Protein AF-A0A1K1QF30-F1 (afdb_monomer_lite)

pLDDT: mean 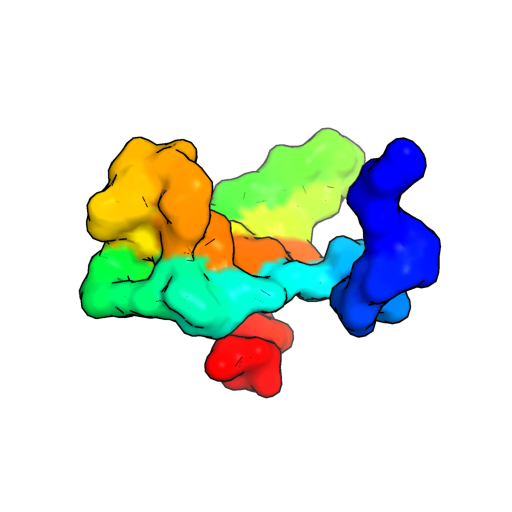85.31, std 8.86, range [58.62, 94.75]

Foldseek 3Di:
DPCQVVDPCNVPVVFKDFDQVLDDPAKDWDWDQDPPGWIKIWIFRCVCVPDPSGTGMIGTDDDCVVVVVPD

Radius of gyration: 12.58 Å; chains: 1; bounding box: 30×29×28 Å

Sequence (71 aa):
MSGFMSWNQKSHARTWLLYPENMGTYLSIDETALSQGELYTMITNKKAKGKKGALVGIFQGTKAEPIIKHL

Secondary structure (DSSP, 8-state):
--SGGG-TTTTTTTTEEE-GGG--S-EEEEEEEEGGGEEEEEEEEGGGTTSTT-EEEEEESS-HHHHHHH-

Structure (mmCIF, N/CA/C/O backbone):
data_AF-A0A1K1QF30-F1
#
_entry.id   AF-A0A1K1QF30-F1
#
loop_
_atom_site.group_PDB
_atom_site.id
_atom_site.type_symbol
_atom_site.label_atom_id
_atom_site.label_alt_id
_atom_site.label_comp_id
_atom_site.label_asym_id
_atom_site.label_entity_id
_atom_site.label_seq_id
_atom_site.pdbx_PDB_ins_code
_atom_site.Cartn_x
_atom_site.Cartn_y
_atom_site.Cartn_z
_atom_site.occupancy
_atom_site.B_iso_or_equiv
_atom_site.auth_seq_id
_atom_site.auth_comp_id
_atom_site.auth_asym_id
_atom_site.auth_atom_id
_atom_site.pdbx_PDB_model_num
ATOM 1 N N . MET A 1 1 ? 17.722 14.242 -7.979 1.00 58.62 1 MET A N 1
ATOM 2 C CA . MET A 1 1 ? 16.524 14.016 -8.823 1.00 58.62 1 MET A CA 1
ATOM 3 C C . MET A 1 1 ? 15.733 12.864 -8.214 1.00 58.62 1 MET A C 1
ATOM 5 O O . MET A 1 1 ? 16.348 11.864 -7.884 1.00 58.62 1 MET A O 1
ATOM 9 N N . SER A 1 2 ? 14.423 13.003 -7.987 1.00 74.38 2 SER A N 1
ATOM 10 C CA . SER A 1 2 ? 13.617 12.106 -7.127 1.00 74.38 2 SER A CA 1
ATOM 11 C C . SER A 1 2 ? 13.307 10.709 -7.699 1.00 74.38 2 SER A C 1
ATOM 13 O O . SER A 1 2 ? 12.542 9.970 -7.093 1.00 74.38 2 SER A O 1
ATOM 15 N N . GLY A 1 3 ? 13.836 10.340 -8.873 1.00 82.88 3 GLY A N 1
ATOM 16 C CA . GLY A 1 3 ? 13.533 9.057 -9.531 1.00 82.88 3 GLY A CA 1
ATOM 17 C C . GLY A 1 3 ? 12.097 8.923 -10.062 1.00 82.88 3 GLY A C 1
ATOM 18 O O . GLY A 1 3 ? 11.764 7.911 -10.668 1.00 82.88 3 GLY A O 1
ATOM 19 N N . PHE A 1 4 ? 11.252 9.949 -9.900 1.00 82.81 4 PHE A N 1
ATOM 20 C CA . PHE A 1 4 ? 9.837 9.913 -10.284 1.00 82.81 4 PHE A CA 1
ATOM 21 C C . PHE A 1 4 ? 9.618 9.601 -11.772 1.00 82.81 4 PHE A C 1
ATOM 23 O O . PHE A 1 4 ? 8.706 8.863 -12.130 1.00 82.81 4 PHE A O 1
ATOM 30 N N . MET A 1 5 ? 10.467 10.135 -12.655 1.00 84.94 5 MET A N 1
ATOM 31 C CA . MET A 1 5 ? 10.334 9.919 -14.102 1.00 84.94 5 MET A CA 1
ATOM 32 C C . MET A 1 5 ? 10.680 8.491 -14.535 1.00 84.94 5 MET A C 1
ATOM 34 O O . MET A 1 5 ? 10.136 8.031 -15.531 1.00 84.94 5 MET A O 1
ATOM 38 N N . SER A 1 6 ? 11.540 7.800 -13.784 1.00 86.94 6 SER A N 1
ATOM 39 C CA . SER A 1 6 ? 11.960 6.417 -14.038 1.00 86.94 6 SER A CA 1
ATOM 40 C C . SER A 1 6 ? 11.178 5.395 -13.208 1.00 86.94 6 SER A C 1
ATOM 42 O O . SER A 1 6 ? 11.540 4.222 -13.174 1.00 86.94 6 SER A O 1
ATOM 44 N N . TRP A 1 7 ? 10.137 5.823 -12.492 1.00 89.44 7 TRP A N 1
ATOM 45 C CA . TRP A 1 7 ? 9.377 4.935 -11.628 1.00 89.44 7 TRP A CA 1
ATOM 46 C C . TRP A 1 7 ? 8.461 4.021 -12.447 1.00 89.44 7 TRP A C 1
ATOM 48 O O . TRP A 1 7 ? 7.570 4.482 -13.159 1.00 89.44 7 TRP A O 1
ATOM 58 N N . ASN A 1 8 ? 8.660 2.711 -12.312 1.00 86.06 8 ASN A N 1
ATOM 59 C CA . ASN A 1 8 ? 7.915 1.673 -13.028 1.00 86.06 8 ASN A CA 1
ATOM 60 C C . ASN A 1 8 ? 6.401 1.683 -12.752 1.00 86.06 8 ASN A C 1
ATOM 62 O O . ASN A 1 8 ? 5.636 1.220 -13.593 1.00 86.06 8 ASN A O 1
ATOM 66 N N . GLN A 1 9 ? 5.962 2.232 -11.613 1.00 88.12 9 GLN A N 1
ATOM 67 C CA . GLN A 1 9 ? 4.540 2.315 -11.260 1.00 88.12 9 GLN A CA 1
ATOM 68 C C . GLN A 1 9 ? 3.858 3.613 -11.708 1.00 88.12 9 GLN A C 1
ATOM 70 O O . GLN A 1 9 ? 2.650 3.772 -11.558 1.00 88.12 9 GLN A O 1
ATOM 75 N N . LYS A 1 10 ? 4.601 4.543 -12.325 1.00 88.88 10 LYS A N 1
ATOM 76 C CA . LYS A 1 10 ? 4.102 5.876 -12.698 1.00 88.88 10 LYS A CA 1
ATOM 77 C C . LYS A 1 10 ? 2.822 5.841 -13.545 1.00 88.88 10 LYS A C 1
ATOM 79 O O . LYS A 1 10 ? 1.986 6.726 -13.396 1.00 88.88 10 LYS A O 1
ATOM 84 N N . SER A 1 11 ? 2.663 4.843 -14.420 1.00 91.25 11 SER A N 1
ATOM 85 C CA . SER A 1 11 ? 1.501 4.725 -15.316 1.00 91.25 11 SER A CA 1
ATOM 86 C C . SER A 1 11 ? 0.181 4.461 -14.586 1.00 91.25 11 SER A C 1
ATOM 88 O O . SER A 1 11 ? -0.864 4.882 -15.069 1.00 91.25 11 SER A O 1
ATOM 90 N N . HIS A 1 12 ? 0.225 3.797 -13.430 1.00 88.06 1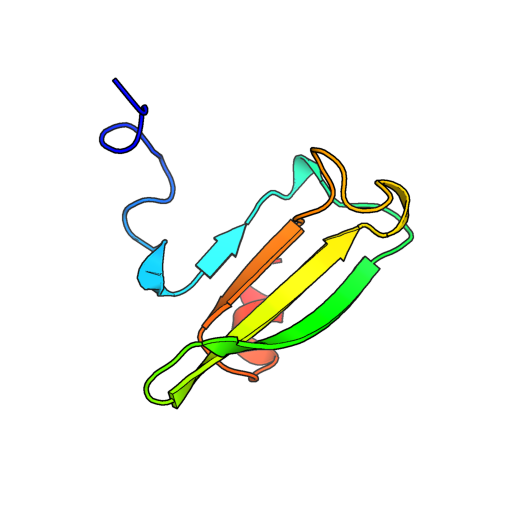2 HIS A N 1
ATOM 91 C CA . HIS A 1 12 ? -0.951 3.402 -12.647 1.00 88.06 12 HIS A CA 1
ATOM 92 C C . HIS A 1 12 ? -0.966 3.988 -11.231 1.00 88.06 12 HIS A C 1
ATOM 94 O O . HIS A 1 12 ? -1.944 3.794 -10.516 1.00 88.06 12 HIS A O 1
ATOM 100 N N . ALA A 1 13 ? 0.049 4.774 -10.856 1.00 87.62 13 ALA A N 1
ATOM 101 C CA . ALA A 1 13 ? 0.223 5.360 -9.525 1.00 87.62 13 ALA A CA 1
ATOM 102 C C . ALA A 1 13 ? -0.967 6.191 -9.013 1.00 87.62 13 ALA A C 1
ATOM 104 O O . ALA A 1 13 ? -1.080 6.420 -7.812 1.00 87.62 13 ALA A O 1
ATOM 105 N N . ARG A 1 14 ? -1.850 6.660 -9.906 1.00 85.31 14 ARG A N 1
ATOM 106 C CA . ARG A 1 14 ? -3.088 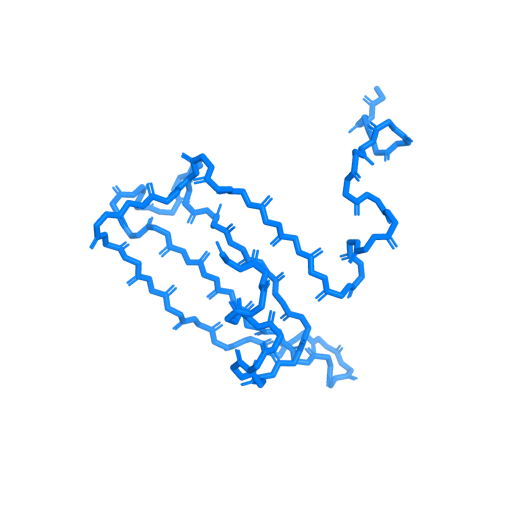7.368 -9.538 1.00 85.31 14 ARG A CA 1
ATOM 107 C C . ARG A 1 14 ? -4.179 6.424 -9.016 1.00 85.31 14 ARG A C 1
ATOM 109 O O . ARG A 1 14 ? -5.046 6.858 -8.270 1.00 85.31 14 ARG A O 1
ATOM 116 N N . THR A 1 15 ? -4.146 5.160 -9.423 1.00 87.50 15 THR A N 1
ATOM 117 C CA . THR A 1 15 ? -5.171 4.163 -9.095 1.00 87.50 15 THR A CA 1
ATOM 118 C C . THR A 1 15 ? -4.666 3.164 -8.071 1.00 87.50 15 THR A C 1
ATOM 120 O O . THR A 1 15 ? -5.421 2.782 -7.185 1.00 87.50 15 THR A O 1
ATOM 123 N N . TRP A 1 16 ? -3.411 2.734 -8.168 1.00 90.50 16 TRP A N 1
ATOM 124 C CA . TRP A 1 16 ? -2.829 1.852 -7.169 1.00 90.50 16 TRP A CA 1
ATOM 125 C C . TRP A 1 16 ? -1.305 1.922 -7.144 1.00 90.50 16 TRP A C 1
ATOM 127 O O . TRP A 1 16 ? -0.665 2.329 -8.111 1.00 90.50 16 TRP A O 1
ATOM 137 N N . LEU A 1 17 ? -0.743 1.511 -6.014 1.00 91.88 17 LEU A N 1
ATOM 138 C CA . LEU A 1 17 ? 0.676 1.305 -5.775 1.00 91.88 17 LEU A CA 1
ATOM 139 C C . LEU A 1 17 ? 0.852 0.020 -4.986 1.00 91.88 17 LEU A C 1
ATOM 141 O O . LEU A 1 17 ? 0.095 -0.228 -4.050 1.00 91.88 17 LEU A O 1
ATOM 145 N N . LEU A 1 18 ? 1.861 -0.770 -5.331 1.00 92.31 18 LEU A N 1
ATOM 146 C CA . LEU A 1 18 ? 2.120 -2.051 -4.692 1.00 92.31 18 LEU A CA 1
ATOM 147 C C . LEU A 1 18 ? 3.610 -2.242 -4.413 1.00 92.31 18 LEU A C 1
ATOM 149 O O . LEU A 1 18 ? 4.457 -1.986 -5.264 1.00 92.31 18 LEU A O 1
ATOM 153 N N . TYR A 1 19 ? 3.913 -2.743 -3.225 1.00 92.56 19 TYR A N 1
ATOM 154 C CA . TYR A 1 19 ? 5.247 -3.107 -2.762 1.00 92.56 19 TYR A CA 1
ATOM 155 C C . TYR A 1 19 ? 5.191 -4.540 -2.216 1.00 92.56 19 TYR A C 1
ATOM 157 O O . TYR A 1 19 ? 5.133 -4.735 -0.995 1.00 92.56 19 TYR A O 1
ATOM 165 N N . PRO A 1 20 ? 5.143 -5.562 -3.095 1.00 90.19 20 PRO A N 1
ATOM 166 C CA . PRO A 1 20 ? 5.015 -6.962 -2.687 1.00 90.19 20 PRO A CA 1
ATOM 167 C C . PRO A 1 20 ? 6.124 -7.410 -1.731 1.00 90.19 20 PRO A C 1
ATOM 169 O O . PRO A 1 20 ? 5.893 -8.229 -0.848 1.00 90.19 20 PRO A O 1
ATOM 172 N N . GLU A 1 21 ? 7.316 -6.826 -1.857 1.00 92.69 21 GLU A N 1
ATOM 173 C CA . GLU A 1 21 ? 8.470 -7.079 -0.996 1.00 92.69 21 GLU A CA 1
ATOM 174 C C . GLU A 1 21 ? 8.223 -6.745 0.484 1.00 92.69 21 GLU A C 1
ATOM 176 O O . GLU A 1 21 ? 8.923 -7.252 1.359 1.00 92.69 21 GLU A O 1
ATOM 181 N N . ASN A 1 22 ? 7.217 -5.915 0.774 1.00 93.81 22 ASN A N 1
ATOM 182 C CA . ASN A 1 22 ? 6.846 -5.513 2.126 1.00 93.81 22 ASN A CA 1
ATOM 183 C C . ASN A 1 22 ? 5.787 -6.434 2.756 1.00 93.81 22 ASN A C 1
ATOM 185 O O . ASN A 1 22 ? 5.433 -6.241 3.926 1.00 93.81 22 ASN A O 1
ATOM 189 N N . MET A 1 23 ? 5.275 -7.432 2.021 1.00 91.62 23 MET A N 1
ATOM 190 C CA . MET A 1 23 ? 4.316 -8.396 2.560 1.00 91.62 23 MET A CA 1
ATOM 191 C C . MET A 1 23 ? 4.891 -9.179 3.745 1.00 91.62 23 MET A C 1
ATOM 193 O O . MET A 1 23 ? 6.083 -9.458 3.856 1.00 91.62 23 MET A O 1
ATOM 197 N N . GLY A 1 24 ? 4.006 -9.553 4.661 1.00 89.56 24 GLY A N 1
ATOM 198 C CA . GLY A 1 24 ? 4.350 -10.353 5.823 1.00 89.56 24 GLY A CA 1
ATOM 199 C C . GLY A 1 24 ? 3.105 -10.948 6.458 1.00 89.56 24 GLY A C 1
ATOM 200 O O . GLY A 1 24 ? 1.992 -10.747 5.991 1.00 89.56 24 GLY A O 1
ATOM 201 N N . THR A 1 25 ? 3.287 -11.660 7.562 1.00 89.81 25 THR A N 1
ATOM 202 C CA . THR A 1 25 ? 2.197 -12.368 8.251 1.00 89.81 25 THR A CA 1
ATOM 203 C C . THR A 1 25 ? 1.230 -11.452 9.004 1.00 89.81 25 THR A C 1
ATOM 205 O O . THR A 1 25 ? 0.178 -11.908 9.433 1.00 89.81 25 THR A O 1
ATOM 208 N N . TYR A 1 26 ? 1.579 -10.178 9.200 1.00 91.31 26 TYR A N 1
ATOM 209 C CA . TYR A 1 26 ? 0.797 -9.219 9.985 1.00 91.31 26 TYR A CA 1
ATOM 210 C C . TYR A 1 26 ? 0.369 -8.044 9.113 1.00 91.31 26 TYR A C 1
ATOM 212 O O . TYR A 1 26 ? 0.969 -6.969 9.176 1.00 91.31 26 TYR A O 1
ATOM 220 N N . LEU A 1 27 ? -0.649 -8.268 8.285 1.00 92.00 27 LEU A N 1
ATOM 221 C CA . LEU A 1 27 ? -1.231 -7.237 7.432 1.00 92.00 27 LEU A CA 1
ATOM 222 C C . LEU A 1 27 ? -2.426 -6.563 8.105 1.00 92.00 27 LEU A C 1
ATOM 224 O O . LEU A 1 27 ? -3.146 -7.165 8.897 1.00 92.00 27 LEU A O 1
ATOM 228 N N . SER A 1 28 ? -2.620 -5.300 7.762 1.00 91.56 28 SER A N 1
ATOM 229 C CA . SER A 1 28 ? -3.761 -4.481 8.145 1.00 91.56 28 SER A CA 1
ATOM 230 C C . SER A 1 28 ? -4.271 -3.757 6.923 1.00 91.56 28 SER A C 1
ATOM 232 O O . SER A 1 28 ? -3.476 -3.372 6.062 1.00 91.56 28 SER A O 1
ATOM 234 N N . ILE A 1 29 ? -5.5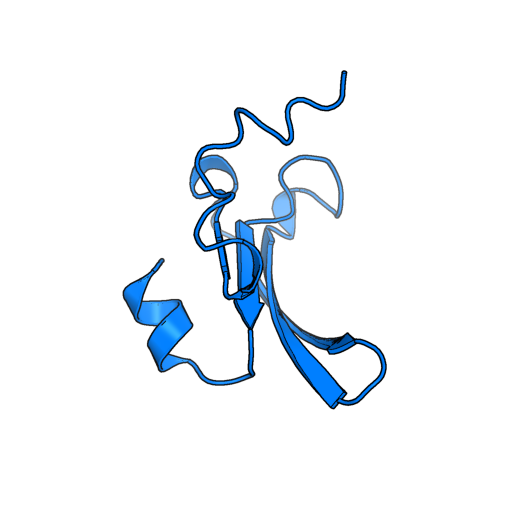78 -3.549 6.893 1.00 91.06 29 ILE A N 1
ATOM 235 C CA . ILE A 1 29 ? -6.268 -2.787 5.865 1.00 91.06 29 ILE A CA 1
ATOM 236 C C . ILE A 1 29 ? -6.873 -1.573 6.555 1.00 91.06 29 ILE A C 1
ATOM 238 O O . ILE A 1 29 ? -7.543 -1.718 7.574 1.00 91.06 29 ILE A O 1
ATOM 242 N N . ASP A 1 30 ? -6.594 -0.395 6.017 1.00 88.25 30 ASP A N 1
ATOM 243 C CA . ASP A 1 30 ? -7.059 0.882 6.540 1.00 88.25 30 ASP A CA 1
ATOM 244 C C . ASP A 1 30 ? -7.703 1.677 5.387 1.00 88.25 30 ASP A C 1
ATOM 246 O O . ASP A 1 30 ? -7.141 1.751 4.293 1.00 88.25 30 ASP A O 1
ATOM 250 N N . GLU A 1 31 ? -8.874 2.279 5.612 1.00 85.94 31 GLU A N 1
ATOM 251 C CA . GLU A 1 31 ? -9.540 3.163 4.645 1.00 85.94 31 GLU A CA 1
ATOM 252 C C . GLU A 1 31 ? -9.303 4.622 5.042 1.00 85.94 31 GLU A C 1
ATOM 254 O O . GLU A 1 31 ? -9.565 5.027 6.173 1.00 85.94 31 GLU A O 1
ATOM 259 N N . THR A 1 32 ? -8.772 5.430 4.125 1.00 82.31 32 THR A N 1
ATOM 260 C CA . THR A 1 32 ? -8.496 6.852 4.359 1.00 82.31 32 THR A CA 1
ATOM 261 C C . THR A 1 32 ? -9.091 7.695 3.244 1.00 82.31 32 THR A C 1
ATOM 263 O O . THR A 1 32 ? -8.795 7.494 2.068 1.00 82.31 32 THR A O 1
ATOM 266 N N . ALA A 1 33 ? -9.903 8.681 3.621 1.00 75.44 33 ALA A N 1
ATOM 267 C CA . ALA A 1 33 ? -10.317 9.745 2.721 1.00 75.44 33 ALA A CA 1
ATOM 268 C C . ALA A 1 33 ? -9.226 10.822 2.687 1.00 75.44 33 ALA A C 1
ATOM 270 O O . ALA A 1 33 ? -8.928 11.452 3.704 1.00 75.44 33 ALA A O 1
ATOM 271 N N . LEU A 1 34 ? -8.630 11.034 1.518 1.00 71.19 34 LEU A N 1
ATOM 272 C CA . LEU A 1 34 ? -7.892 12.254 1.227 1.00 71.19 34 LEU A CA 1
ATOM 273 C C . LEU A 1 34 ? -8.892 13.367 0.881 1.00 71.19 34 LEU A C 1
ATOM 275 O O . LEU A 1 34 ? -10.070 13.128 0.597 1.00 71.19 34 LEU A O 1
ATOM 279 N N . SER A 1 35 ? -8.443 14.615 0.986 1.00 60.41 35 SER A N 1
ATOM 280 C CA . SER A 1 35 ? -9.286 15.787 0.750 1.00 60.41 35 SER A CA 1
ATOM 281 C C . SER A 1 35 ? -9.982 15.728 -0.618 1.00 60.41 35 SER A C 1
ATOM 283 O O . SER A 1 35 ? -9.479 15.140 -1.569 1.00 60.41 35 SER A O 1
ATOM 285 N N . GLN A 1 36 ? -11.160 16.352 -0.715 1.00 71.94 36 GLN A N 1
ATOM 286 C CA . GLN A 1 36 ? -12.005 16.357 -1.923 1.00 71.94 36 GLN A CA 1
ATOM 287 C C . GLN A 1 36 ? -12.636 15.004 -2.311 1.00 71.94 36 GLN A C 1
ATOM 289 O O . GLN A 1 36 ? -13.005 14.802 -3.464 1.00 71.94 36 GLN A O 1
ATOM 294 N N . GLY A 1 37 ? -12.834 14.096 -1.349 1.00 67.88 37 GLY A N 1
ATOM 295 C CA . GLY A 1 37 ? -13.643 12.886 -1.552 1.00 67.88 37 GLY A CA 1
ATOM 296 C C . GLY A 1 37 ? -12.904 11.725 -2.218 1.00 67.88 37 GLY A C 1
ATOM 297 O O . GLY A 1 37 ? -13.532 10.735 -2.591 1.00 67.88 37 GLY A O 1
ATOM 298 N N . GLU A 1 38 ? -11.579 11.810 -2.349 1.00 79.50 38 GLU A N 1
ATOM 299 C CA . GLU A 1 38 ? -10.771 10.692 -2.824 1.00 79.50 38 GLU A CA 1
ATOM 300 C C . GLU A 1 38 ? -10.559 9.682 -1.686 1.00 79.50 38 GLU A C 1
ATOM 302 O O . GLU A 1 38 ? -9.756 9.889 -0.778 1.00 79.50 38 GLU A O 1
ATOM 307 N N . LEU A 1 39 ? -11.304 8.579 -1.719 1.00 87.12 39 LEU A N 1
ATOM 308 C CA . LEU A 1 39 ? -11.120 7.451 -0.806 1.00 87.12 39 LEU A CA 1
ATOM 309 C C . LEU A 1 39 ? -9.995 6.547 -1.303 1.00 87.12 39 LEU A C 1
ATOM 311 O O . LEU A 1 39 ? -9.933 6.242 -2.493 1.00 87.12 39 LEU A O 1
ATOM 315 N N . TYR A 1 40 ? -9.152 6.083 -0.387 1.00 89.06 40 TYR A N 1
ATOM 316 C CA . TYR A 1 40 ? -8.108 5.105 -0.656 1.00 89.06 40 TYR A CA 1
ATOM 317 C C . TYR A 1 40 ? -8.112 4.004 0.397 1.00 89.06 40 TYR A C 1
ATOM 319 O O . TYR A 1 40 ? -8.293 4.261 1.586 1.00 89.06 40 TYR A O 1
ATOM 327 N N . THR A 1 41 ? -7.829 2.788 -0.047 1.00 91.00 41 THR A N 1
ATOM 328 C CA . THR A 1 41 ? -7.534 1.650 0.817 1.00 91.00 41 THR A CA 1
ATOM 329 C C . THR A 1 41 ? -6.028 1.448 0.878 1.00 91.00 41 THR A C 1
ATOM 331 O O . THR A 1 41 ? -5.363 1.344 -0.152 1.00 91.00 41 THR A O 1
ATOM 334 N N . MET A 1 42 ? -5.473 1.384 2.082 1.00 91.56 42 MET A N 1
ATOM 335 C CA . MET A 1 42 ? -4.056 1.142 2.323 1.00 91.56 42 MET A CA 1
ATOM 336 C C . MET A 1 42 ? -3.860 -0.217 2.978 1.00 91.56 42 MET A C 1
ATOM 338 O O . MET A 1 42 ? -4.565 -0.577 3.917 1.00 91.56 42 MET A O 1
ATOM 342 N N . ILE A 1 43 ? -2.853 -0.950 2.513 1.00 92.56 43 ILE A N 1
ATOM 343 C CA . ILE A 1 43 ? -2.423 -2.211 3.107 1.00 92.56 43 ILE A CA 1
ATOM 344 C C . ILE A 1 43 ? -1.077 -1.983 3.764 1.00 92.56 43 ILE A C 1
ATOM 346 O O . ILE A 1 43 ? -0.125 -1.534 3.117 1.00 92.56 43 ILE A O 1
ATOM 350 N N . THR A 1 44 ? -0.988 -2.303 5.053 1.00 94.00 44 THR A N 1
ATOM 351 C CA . THR A 1 44 ? 0.235 -2.112 5.830 1.00 94.00 44 THR A CA 1
ATOM 352 C C . THR A 1 44 ? 0.673 -3.367 6.572 1.00 94.00 44 THR A C 1
ATOM 354 O O . THR A 1 44 ? -0.134 -4.092 7.144 1.00 94.00 44 THR A O 1
ATOM 357 N N . ASN A 1 45 ? 1.981 -3.612 6.602 1.00 94.69 45 ASN A N 1
ATOM 358 C CA . ASN A 1 45 ? 2.614 -4.637 7.413 1.00 94.69 45 ASN A CA 1
ATOM 359 C C . ASN A 1 45 ? 2.913 -4.087 8.816 1.00 94.69 45 ASN A C 1
ATOM 361 O O . ASN A 1 45 ? 3.881 -3.349 9.035 1.00 94.69 45 ASN A O 1
ATOM 365 N N . LYS A 1 46 ? 2.102 -4.472 9.805 1.00 92.81 46 LYS A N 1
ATOM 366 C CA . LYS A 1 46 ? 2.231 -4.002 11.194 1.00 92.81 46 LYS A CA 1
ATOM 367 C C . LYS A 1 46 ? 3.503 -4.521 11.872 1.00 92.81 46 LYS A C 1
ATOM 369 O O . LYS A 1 46 ? 3.985 -3.880 12.807 1.00 92.81 46 LYS A O 1
ATOM 374 N N . LYS A 1 47 ? 4.129 -5.594 11.364 1.00 92.62 47 LYS A N 1
ATOM 375 C CA . LYS A 1 47 ? 5.437 -6.069 11.860 1.00 92.62 47 LYS A CA 1
ATOM 376 C C . LYS A 1 47 ? 6.528 -5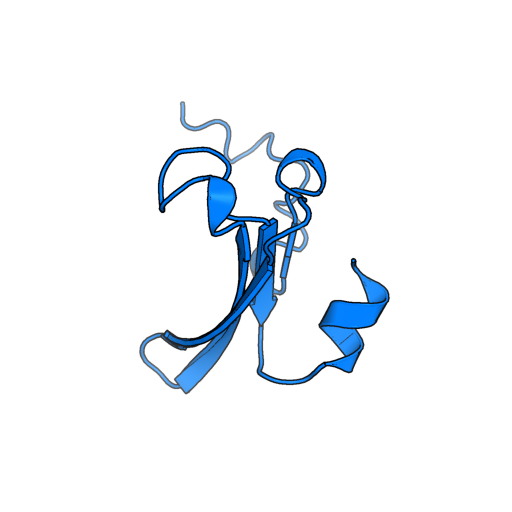.006 11.694 1.00 92.62 47 LYS A C 1
ATOM 378 O O . LYS A 1 47 ? 7.415 -4.911 12.540 1.00 92.62 47 LYS A O 1
ATOM 383 N N . ALA A 1 48 ? 6.438 -4.177 10.651 1.00 91.69 48 ALA A N 1
ATOM 384 C CA . ALA A 1 48 ? 7.372 -3.079 10.405 1.00 91.69 48 ALA A CA 1
ATOM 385 C C . ALA A 1 48 ? 7.154 -1.869 11.338 1.00 91.69 48 ALA A C 1
ATOM 387 O O . ALA A 1 48 ? 7.974 -0.952 11.342 1.00 91.69 48 ALA A O 1
ATOM 388 N N . LYS A 1 49 ? 6.087 -1.855 12.156 1.00 91.38 49 LYS A N 1
ATOM 389 C CA . LYS A 1 49 ? 5.800 -0.815 13.165 1.00 91.38 49 LYS A CA 1
ATOM 390 C C . LYS A 1 49 ? 5.843 0.616 12.598 1.00 91.38 49 LYS A C 1
ATOM 392 O O . LYS A 1 49 ? 6.433 1.506 13.203 1.00 91.38 49 LYS A O 1
ATOM 397 N N . GLY A 1 50 ? 5.273 0.816 11.406 1.00 86.25 50 GLY A N 1
ATOM 398 C CA . GLY A 1 50 ? 5.220 2.123 10.731 1.00 86.25 50 GLY A CA 1
ATOM 399 C C . GLY A 1 50 ? 6.552 2.616 10.151 1.00 86.25 50 GLY A C 1
ATOM 400 O O . GLY A 1 50 ? 6.643 3.758 9.714 1.00 86.25 50 GLY A O 1
ATOM 401 N N . LYS A 1 51 ? 7.597 1.780 10.146 1.00 92.06 51 LYS A N 1
ATOM 402 C CA . LYS A 1 51 ? 8.903 2.111 9.562 1.00 92.06 51 LYS A CA 1
ATOM 403 C C . LYS A 1 51 ? 8.939 1.794 8.065 1.00 92.06 51 LYS A C 1
ATOM 405 O O . LYS A 1 51 ? 7.965 1.324 7.476 1.00 92.06 51 LYS A O 1
ATOM 410 N N . LYS A 1 52 ? 10.096 2.026 7.439 1.00 90.62 52 LYS A N 1
ATOM 411 C CA . LYS A 1 52 ? 10.367 1.587 6.064 1.00 90.62 52 LYS A CA 1
ATOM 412 C C . LYS A 1 52 ? 10.008 0.103 5.907 1.00 90.62 52 LYS A C 1
ATOM 414 O O . LYS A 1 52 ? 10.409 -0.716 6.729 1.00 90.62 52 LYS A O 1
ATOM 419 N N . GLY A 1 53 ? 9.251 -0.209 4.861 1.00 90.50 53 GLY A N 1
ATOM 420 C CA . GLY A 1 53 ? 8.726 -1.551 4.613 1.00 90.50 53 GLY A CA 1
ATOM 421 C C . GLY A 1 53 ? 7.363 -1.838 5.251 1.00 90.50 53 GLY A C 1
ATOM 422 O O . GLY A 1 53 ? 6.889 -2.965 5.197 1.00 90.50 53 GLY A O 1
ATOM 423 N N . ALA A 1 54 ? 6.719 -0.840 5.869 1.00 94.44 54 ALA A N 1
ATOM 424 C CA . ALA A 1 54 ? 5.361 -0.991 6.386 1.00 94.44 54 ALA A CA 1
ATOM 425 C C . ALA A 1 54 ? 4.286 -0.859 5.305 1.00 94.44 54 ALA A C 1
ATOM 427 O O . ALA A 1 54 ? 3.229 -1.451 5.460 1.00 94.44 54 ALA A O 1
ATOM 428 N N . LEU A 1 55 ? 4.510 -0.094 4.237 1.00 93.75 55 LEU A N 1
ATOM 429 C CA . LEU A 1 55 ? 3.510 0.089 3.186 1.00 93.75 55 LEU A CA 1
ATOM 430 C C . LEU A 1 55 ? 3.572 -1.070 2.190 1.00 93.75 55 LEU A C 1
ATOM 432 O O . LEU A 1 55 ? 4.592 -1.248 1.533 1.00 93.75 55 LEU A O 1
ATOM 436 N N . VAL A 1 56 ? 2.490 -1.832 2.068 1.00 94.75 56 VAL A N 1
ATOM 437 C CA . VAL A 1 56 ? 2.374 -2.948 1.117 1.00 94.75 56 VAL A CA 1
ATOM 438 C C . VAL A 1 56 ? 1.615 -2.516 -0.125 1.00 94.75 56 VAL A C 1
ATOM 440 O O . VAL A 1 56 ? 2.021 -2.856 -1.228 1.00 94.75 56 VAL A O 1
ATOM 443 N N . GLY A 1 57 ? 0.553 -1.726 0.023 1.00 92.69 57 GLY A N 1
ATOM 444 C CA . GLY A 1 57 ? -0.170 -1.212 -1.132 1.00 92.69 57 GLY A CA 1
ATOM 445 C C . GLY A 1 57 ? -1.075 -0.034 -0.812 1.00 92.69 57 GLY A C 1
ATOM 446 O O . GLY A 1 57 ? -1.454 0.178 0.338 1.00 92.69 57 GLY A O 1
ATOM 447 N N . ILE A 1 58 ? -1.399 0.735 -1.843 1.00 92.12 58 ILE A N 1
ATOM 448 C CA . ILE A 1 58 ? -2.386 1.815 -1.833 1.00 92.12 58 ILE A CA 1
ATOM 449 C C . ILE A 1 58 ? -3.293 1.575 -3.030 1.00 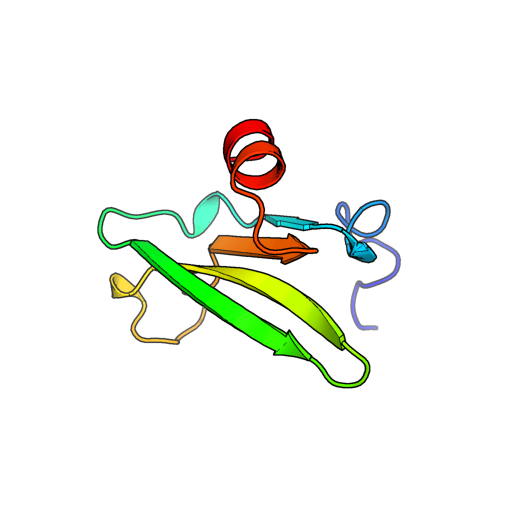92.12 58 ILE A C 1
ATOM 451 O O . ILE A 1 58 ? -2.798 1.346 -4.126 1.00 92.12 58 ILE A O 1
ATOM 455 N N . PHE A 1 59 ? -4.601 1.651 -2.837 1.00 90.81 59 PHE A N 1
ATOM 456 C CA . PHE A 1 59 ? -5.600 1.441 -3.877 1.00 90.81 59 PHE A CA 1
ATOM 457 C C . PHE A 1 59 ? -6.635 2.551 -3.807 1.00 90.81 59 PHE A C 1
ATOM 459 O O . PHE A 1 59 ? -7.071 2.926 -2.725 1.00 90.81 59 PHE A O 1
ATOM 466 N N . GLN A 1 60 ? -7.030 3.087 -4.953 1.00 89.12 60 GLN A N 1
ATOM 467 C CA . GLN A 1 60 ? -8.094 4.072 -5.050 1.00 89.12 60 GLN A CA 1
ATOM 468 C C . GLN A 1 60 ? -9.456 3.394 -4.850 1.00 89.12 60 GLN A C 1
ATOM 470 O O . GLN A 1 60 ? -9.776 2.395 -5.495 1.00 89.12 60 GLN A O 1
ATOM 475 N N . GLY A 1 61 ? -10.274 3.978 -3.982 1.00 85.62 61 GLY A N 1
ATOM 476 C CA . GLY A 1 61 ? -11.573 3.471 -3.558 1.00 85.62 61 GLY A CA 1
ATOM 477 C C . GLY A 1 61 ? -11.502 2.523 -2.359 1.00 85.62 61 GLY A C 1
ATOM 478 O O . GLY A 1 61 ? -10.440 2.263 -1.797 1.00 85.62 61 GLY A O 1
ATOM 479 N N . THR A 1 62 ? -12.671 2.014 -1.977 1.00 77.25 62 THR A N 1
ATOM 480 C CA . THR A 1 62 ? -12.896 1.084 -0.850 1.00 77.25 62 THR A CA 1
ATOM 481 C C . THR A 1 62 ? -13.296 -0.319 -1.314 1.00 77.25 62 THR A C 1
ATOM 483 O O . THR A 1 62 ? -13.598 -1.207 -0.523 1.00 77.25 62 THR A O 1
ATOM 486 N N . LYS A 1 63 ? -13.341 -0.535 -2.632 1.00 76.19 63 LYS A N 1
ATOM 487 C CA . LYS A 1 63 ? -13.755 -1.805 -3.225 1.00 76.19 63 LYS A CA 1
ATOM 488 C C . LYS A 1 63 ? -12.648 -2.846 -3.109 1.00 76.19 63 LYS A C 1
ATOM 490 O O . LYS A 1 63 ? -11.499 -2.575 -3.451 1.00 76.19 63 LYS A O 1
ATOM 495 N N . ALA A 1 64 ? -13.018 -4.054 -2.695 1.00 70.88 64 ALA A N 1
ATOM 496 C CA . ALA A 1 64 ? -12.088 -5.166 -2.539 1.00 70.88 64 ALA A CA 1
ATOM 497 C C . ALA A 1 64 ? -11.664 -5.785 -3.882 1.00 70.88 64 ALA A C 1
ATOM 499 O O . ALA A 1 64 ? -10.560 -6.309 -3.991 1.00 70.88 64 ALA A O 1
ATOM 500 N N . GLU A 1 65 ? -12.497 -5.712 -4.925 1.00 72.25 65 GLU A N 1
ATOM 501 C CA . GLU A 1 65 ? -12.201 -6.323 -6.226 1.00 72.25 65 GLU A CA 1
ATOM 502 C C . GLU A 1 65 ? -10.882 -5.842 -6.867 1.00 72.25 65 GLU A C 1
ATOM 504 O O . GLU A 1 65 ? -10.086 -6.694 -7.273 1.00 72.25 65 GLU A O 1
ATOM 509 N N . PRO A 1 66 ? -10.585 -4.527 -6.960 1.00 69.88 66 PRO A N 1
ATOM 510 C CA . PRO A 1 66 ? -9.297 -4.068 -7.479 1.00 69.88 66 PRO A CA 1
ATOM 511 C C . PRO A 1 66 ? -8.123 -4.482 -6.585 1.00 69.88 66 PRO A C 1
ATOM 513 O O . PRO A 1 66 ? -7.037 -4.729 -7.095 1.00 69.88 66 PRO A O 1
ATOM 516 N N . ILE A 1 67 ? -8.338 -4.610 -5.276 1.00 72.19 67 ILE A N 1
ATOM 517 C CA . ILE A 1 67 ? -7.304 -5.027 -4.325 1.00 72.19 67 ILE A CA 1
ATOM 518 C C . ILE A 1 67 ? -6.921 -6.492 -4.571 1.00 72.19 67 ILE A C 1
ATOM 520 O O . ILE A 1 67 ? -5.747 -6.805 -4.740 1.00 72.19 67 ILE A O 1
ATOM 524 N N . ILE A 1 68 ? -7.914 -7.380 -4.671 1.00 76.88 68 ILE A N 1
ATOM 525 C CA . ILE A 1 68 ? -7.715 -8.824 -4.885 1.00 76.88 68 ILE A CA 1
ATOM 526 C C . ILE A 1 68 ? -7.087 -9.114 -6.253 1.00 76.88 68 ILE A C 1
ATOM 528 O O . ILE A 1 68 ? -6.323 -10.059 -6.391 1.00 76.88 68 ILE A O 1
ATOM 532 N N . LYS A 1 69 ? -7.398 -8.314 -7.279 1.00 76.81 69 LYS A N 1
ATOM 533 C CA . LYS A 1 69 ? -6.845 -8.504 -8.628 1.00 76.81 69 LYS A CA 1
ATOM 534 C C . LYS A 1 69 ? -5.348 -8.180 -8.722 1.00 76.81 69 LYS A C 1
ATOM 536 O O . LYS A 1 69 ? -4.687 -8.647 -9.650 1.00 76.81 69 LYS A O 1
ATOM 541 N N . HIS A 1 70 ? -4.853 -7.315 -7.841 1.00 71.31 70 HIS A N 1
ATOM 542 C CA . HIS A 1 70 ? -3.522 -6.721 -7.946 1.00 71.31 70 HIS A CA 1
ATOM 543 C C . HIS A 1 70 ? -2.557 -7.146 -6.831 1.00 71.31 70 HIS A C 1
ATOM 545 O O . HIS A 1 70 ? -1.361 -6.927 -7.003 1.00 71.31 70 HIS A O 1
ATOM 551 N N . LEU A 1 71 ? -3.045 -7.736 -5.734 1.00 65.94 71 LEU A N 1
ATOM 552 C CA . LEU A 1 71 ? -2.236 -8.470 -4.749 1.00 65.94 71 LEU A CA 1
ATOM 553 C C . LEU A 1 71 ? -1.791 -9.834 -5.287 1.00 65.94 71 LEU A C 1
ATOM 555 O O . LEU A 1 71 ? -0.642 -10.215 -4.970 1.00 65.94 71 LEU A O 1
#

Organism: NCBI:txid1150368